Protein AF-A0A7C5FPQ2-F1 (afdb_monomer)

pLDDT: mean 88.29, std 7.13, range [54.44, 95.75]

Structure (mmCIF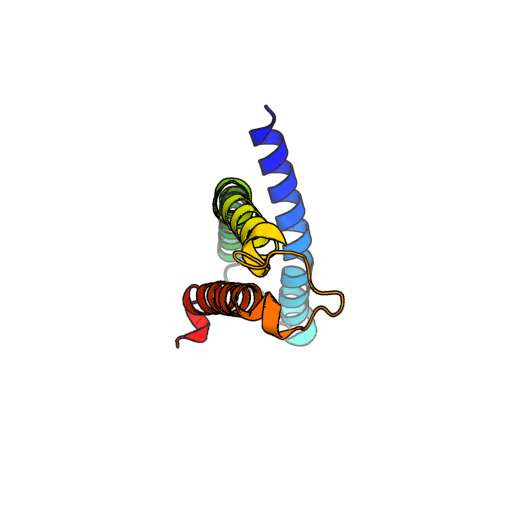, N/CA/C/O backbone):
data_AF-A0A7C5FPQ2-F1
#
_entry.id   AF-A0A7C5FPQ2-F1
#
loop_
_atom_site.group_PDB
_atom_site.id
_atom_site.type_symbol
_atom_site.label_atom_id
_atom_site.label_alt_id
_atom_site.label_comp_id
_atom_site.label_asym_id
_atom_site.label_entity_id
_atom_site.label_seq_id
_atom_site.pdbx_PDB_ins_code
_atom_site.Cartn_x
_atom_site.Cartn_y
_atom_site.Cartn_z
_atom_site.occupancy
_atom_site.B_iso_or_equiv
_atom_site.auth_seq_id
_atom_site.auth_comp_id
_atom_site.auth_asym_id
_atom_site.auth_atom_id
_atom_site.pdbx_PDB_model_num
ATOM 1 N N . MET A 1 1 ? -13.139 17.917 -10.437 1.00 68.12 1 MET A N 1
ATOM 2 C CA . MET A 1 1 ? -14.281 17.006 -10.197 1.00 68.12 1 MET A CA 1
ATOM 3 C C . MET A 1 1 ? -13.803 15.565 -10.079 1.00 68.12 1 MET A C 1
ATOM 5 O O . MET A 1 1 ? -14.155 14.935 -9.097 1.00 68.12 1 MET A O 1
ATOM 9 N N . GLU A 1 2 ? -12.939 15.070 -10.975 1.00 83.81 2 GLU A N 1
ATOM 10 C CA . GLU A 1 2 ? -12.444 13.678 -10.908 1.00 83.81 2 GLU A CA 1
ATOM 11 C C . GLU A 1 2 ? -11.669 13.328 -9.630 1.00 83.81 2 GLU A C 1
ATOM 13 O O . GLU A 1 2 ? -11.985 12.326 -9.003 1.00 83.81 2 GLU A O 1
ATOM 18 N N . LEU A 1 3 ? -10.756 14.191 -9.167 1.00 83.50 3 LEU A N 1
ATOM 19 C CA . LEU A 1 3 ? -10.036 13.976 -7.899 1.00 83.50 3 LEU A CA 1
ATOM 20 C C . LEU A 1 3 ? -10.976 13.822 -6.696 1.00 83.50 3 LEU A C 1
ATOM 22 O O . LEU A 1 3 ? -10.745 12.992 -5.830 1.00 83.50 3 LEU A O 1
ATOM 26 N N . LEU A 1 4 ? -12.064 14.597 -6.646 1.00 86.94 4 LEU A N 1
ATOM 27 C CA . LEU A 1 4 ? -13.024 14.516 -5.543 1.00 86.94 4 LEU A CA 1
ATOM 28 C C . LEU A 1 4 ? -13.806 13.195 -5.581 1.00 86.94 4 LEU A C 1
ATOM 30 O O . LEU A 1 4 ? -14.103 12.629 -4.534 1.00 86.94 4 LEU A O 1
ATOM 34 N N . HIS A 1 5 ? -14.111 12.695 -6.783 1.00 89.19 5 HIS A N 1
ATOM 35 C CA . HIS A 1 5 ? -14.731 11.383 -6.963 1.00 89.19 5 HIS A CA 1
ATOM 36 C C . HIS A 1 5 ? -13.772 10.239 -6.614 1.00 89.19 5 HIS A C 1
ATOM 38 O O . HIS A 1 5 ? -14.201 9.305 -5.941 1.00 89.19 5 HIS A O 1
ATOM 44 N N . SER A 1 6 ? -12.494 10.330 -7.004 1.00 88.69 6 SER A N 1
ATOM 45 C CA . SER A 1 6 ? -11.458 9.362 -6.608 1.00 88.69 6 SER A CA 1
ATOM 46 C C . SER A 1 6 ? -11.355 9.278 -5.092 1.00 88.69 6 SER A C 1
ATOM 48 O O . SER A 1 6 ? -11.578 8.226 -4.502 1.00 88.69 6 SER A O 1
ATOM 50 N N . LEU A 1 7 ? -11.179 10.428 -4.445 1.00 91.25 7 LEU A N 1
ATOM 51 C CA . LEU A 1 7 ? -10.990 10.512 -3.004 1.00 91.25 7 LEU A CA 1
ATOM 52 C C . LEU A 1 7 ? -12.218 10.008 -2.231 1.00 91.25 7 LEU A C 1
ATOM 54 O O . LEU A 1 7 ? -12.081 9.325 -1.219 1.00 91.25 7 LEU A O 1
ATOM 58 N N . ALA A 1 8 ? -13.428 10.284 -2.728 1.00 93.12 8 ALA A N 1
ATOM 59 C CA . ALA A 1 8 ? -14.657 9.730 -2.164 1.00 93.12 8 ALA A CA 1
ATOM 60 C C . ALA A 1 8 ? -14.737 8.201 -2.320 1.00 93.12 8 ALA A C 1
ATOM 62 O O . ALA A 1 8 ? -15.134 7.512 -1.380 1.00 93.12 8 ALA A O 1
ATOM 63 N N . ASN A 1 9 ? -14.336 7.662 -3.474 1.00 93.62 9 ASN A N 1
ATOM 64 C CA . ASN A 1 9 ? -14.292 6.219 -3.698 1.00 93.62 9 ASN A CA 1
ATOM 65 C C . ASN A 1 9 ? -13.259 5.550 -2.784 1.00 93.62 9 ASN A C 1
ATOM 67 O O . ASN A 1 9 ? -13.601 4.581 -2.107 1.00 93.62 9 ASN A O 1
ATOM 71 N N . VAL A 1 10 ? -12.038 6.090 -2.703 1.00 92.75 10 VAL A N 1
ATOM 72 C CA . VAL A 1 10 ? -10.977 5.589 -1.814 1.00 92.75 10 VAL A CA 1
ATOM 73 C C . VAL A 1 10 ? -11.428 5.642 -0.356 1.00 92.75 10 VAL A C 1
ATOM 75 O O . VAL A 1 10 ? -11.220 4.678 0.376 1.00 92.75 10 VAL A O 1
ATOM 78 N N . PHE A 1 11 ? -12.117 6.706 0.067 1.00 94.44 11 PHE A N 1
ATOM 79 C CA . PHE A 1 11 ? -12.677 6.789 1.416 1.00 94.44 11 PHE A CA 1
ATOM 80 C C . PHE A 1 11 ? -13.682 5.665 1.691 1.00 94.44 11 PHE A C 1
ATOM 82 O O . PHE A 1 11 ? -13.587 4.991 2.715 1.00 94.44 11 PHE A O 1
ATOM 89 N N . ILE A 1 12 ? -14.626 5.429 0.773 1.00 95.69 12 ILE A N 1
ATOM 90 C CA . ILE A 1 12 ? -15.630 4.364 0.920 1.00 95.69 12 ILE A CA 1
ATOM 91 C C . ILE A 1 12 ? -14.955 2.991 0.984 1.00 95.69 12 ILE A C 1
ATOM 93 O O . ILE A 1 12 ? -15.303 2.195 1.854 1.00 95.69 12 ILE A O 1
ATOM 97 N N . GLN A 1 13 ? -13.975 2.728 0.115 1.00 94.88 13 GLN A N 1
ATOM 98 C CA . GLN A 1 13 ? -13.222 1.472 0.139 1.00 94.88 13 GLN A CA 1
ATOM 99 C C . GLN A 1 13 ? -12.456 1.308 1.452 1.00 94.88 13 GLN A C 1
ATOM 101 O O . GLN A 1 13 ? -12.594 0.289 2.114 1.00 94.88 13 GLN A O 1
ATOM 106 N N . THR A 1 14 ? -11.771 2.358 1.909 1.00 93.62 14 THR A N 1
ATOM 107 C CA . THR A 1 14 ? -11.051 2.350 3.190 1.00 93.62 14 THR A CA 1
ATOM 108 C C . THR A 1 14 ? -11.998 2.053 4.357 1.00 93.62 14 THR A C 1
ATOM 110 O O . THR A 1 14 ? -11.662 1.282 5.251 1.00 93.62 14 THR A O 1
ATOM 113 N N . VAL A 1 15 ? -13.209 2.621 4.359 1.00 95.00 15 VAL A N 1
ATOM 114 C CA . VAL A 1 15 ? -14.230 2.291 5.366 1.00 95.00 15 VAL A CA 1
ATOM 115 C C . VAL A 1 15 ? -14.609 0.811 5.289 1.00 95.00 15 VAL A C 1
ATOM 117 O O . VAL A 1 15 ? -14.640 0.151 6.327 1.00 95.00 15 VAL A O 1
ATOM 120 N N . ILE A 1 16 ? -14.876 0.283 4.092 1.00 95.75 16 ILE A N 1
ATOM 121 C CA . ILE A 1 16 ? -15.231 -1.129 3.888 1.00 95.75 16 ILE A CA 1
ATOM 122 C C . ILE A 1 16 ? -14.107 -2.054 4.367 1.00 95.75 16 ILE A C 1
ATOM 124 O O . ILE A 1 16 ? -14.399 -3.021 5.064 1.00 95.75 16 ILE A O 1
ATOM 128 N N . ASP A 1 17 ? -12.848 -1.735 4.073 1.00 92.56 17 ASP A N 1
ATOM 129 C CA . ASP A 1 17 ? -11.679 -2.532 4.468 1.00 92.56 17 ASP A CA 1
ATOM 130 C C . ASP A 1 17 ? -11.459 -2.530 5.987 1.00 92.56 17 ASP A C 1
ATOM 132 O O . ASP A 1 17 ? -11.053 -3.528 6.589 1.00 92.56 17 ASP A O 1
ATOM 136 N N . VAL A 1 18 ? -11.770 -1.410 6.638 1.00 92.12 18 VAL A N 1
ATOM 137 C CA . VAL A 1 18 ? -11.564 -1.227 8.076 1.00 92.12 18 VAL A CA 1
ATOM 138 C C . VAL A 1 18 ? -12.734 -1.783 8.9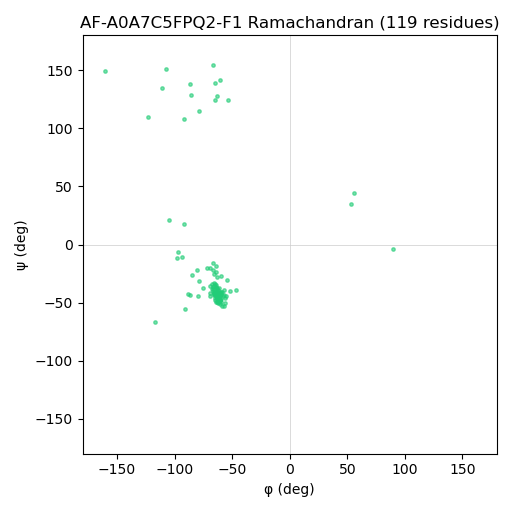09 1.00 92.12 18 VAL A C 1
ATOM 140 O O . VAL A 1 18 ? -12.538 -2.189 10.061 1.00 92.12 18 VAL A O 1
ATOM 143 N N . VAL A 1 19 ? -13.949 -1.861 8.355 1.00 93.56 19 VAL A N 1
ATOM 144 C CA . VAL A 1 19 ? -15.143 -2.389 9.048 1.00 93.56 19 VAL A CA 1
ATOM 145 C C . VAL A 1 19 ? -14.954 -3.816 9.588 1.00 93.56 19 VAL A C 1
ATOM 147 O O . VAL A 1 19 ? -15.311 -4.034 10.748 1.00 93.56 19 VAL A O 1
ATOM 150 N N . PRO A 1 20 ? -14.397 -4.796 8.849 1.00 94.25 20 PRO A N 1
ATOM 151 C CA . PRO A 1 20 ? -14.115 -6.132 9.373 1.00 94.25 20 PRO A CA 1
ATOM 152 C C . PRO A 1 20 ? -13.199 -6.105 10.598 1.00 94.25 20 PRO A C 1
ATOM 154 O O . PRO A 1 20 ? -13.485 -6.764 11.600 1.00 94.25 20 PRO A O 1
ATOM 157 N N . ILE A 1 21 ? -12.141 -5.292 10.553 1.00 91.31 21 ILE A N 1
ATOM 158 C CA . ILE A 1 21 ? -11.175 -5.146 11.648 1.00 91.31 21 ILE A CA 1
ATOM 159 C C . ILE A 1 21 ? -11.875 -4.563 12.877 1.00 91.31 21 ILE A C 1
ATOM 161 O O . ILE A 1 21 ? -11.792 -5.129 13.970 1.00 91.31 21 ILE A O 1
ATOM 165 N N . ALA A 1 22 ? -12.630 -3.476 12.691 1.00 90.19 22 ALA A N 1
ATOM 166 C CA . ALA A 1 22 ? -13.443 -2.888 13.747 1.00 90.19 22 ALA A CA 1
ATOM 167 C C . ALA A 1 22 ? -14.409 -3.929 14.328 1.00 90.19 22 ALA A C 1
ATOM 169 O O . ALA A 1 22 ? -14.436 -4.142 15.537 1.00 90.19 22 ALA A O 1
ATOM 170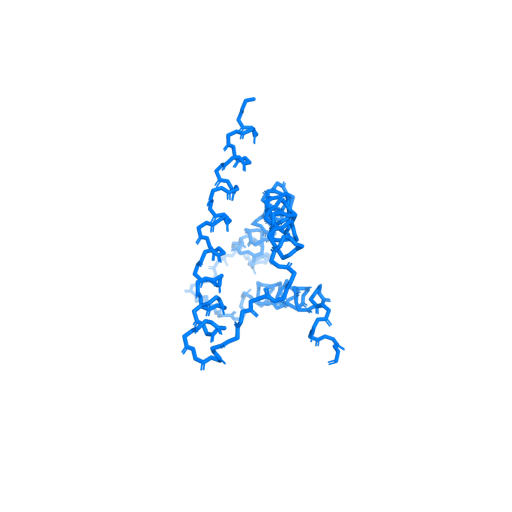 N N . THR A 1 23 ? -15.155 -4.627 13.475 1.00 92.69 23 THR A N 1
ATOM 171 C CA . THR A 1 23 ? -16.149 -5.631 13.876 1.00 92.69 23 THR A CA 1
ATOM 172 C C . THR A 1 23 ? -15.534 -6.708 14.760 1.00 92.69 23 THR A C 1
ATOM 174 O O . THR A 1 23 ? -16.109 -7.044 15.795 1.00 92.69 23 THR A O 1
ATOM 177 N N . ILE A 1 24 ? -14.347 -7.207 14.407 1.00 93.38 24 ILE A N 1
ATOM 178 C CA . ILE A 1 24 ? -13.617 -8.173 15.234 1.00 93.38 24 ILE A CA 1
ATOM 179 C C . ILE A 1 24 ? -13.249 -7.546 16.584 1.00 93.38 24 ILE A C 1
ATOM 181 O O . ILE A 1 24 ? -13.549 -8.133 17.623 1.00 93.38 24 ILE A O 1
ATOM 185 N N . ILE A 1 25 ? -12.664 -6.346 16.602 1.00 89.06 25 ILE A N 1
ATOM 186 C CA . ILE A 1 25 ? -12.253 -5.669 17.844 1.00 89.06 25 ILE A CA 1
ATOM 187 C C . ILE A 1 25 ? -13.450 -5.442 18.782 1.00 89.06 25 ILE A C 1
ATOM 189 O O . ILE A 1 25 ? -13.413 -5.852 19.947 1.00 89.06 25 ILE A O 1
ATOM 193 N N . PHE A 1 26 ? -14.525 -4.827 18.281 1.00 90.06 26 PHE A N 1
ATOM 194 C CA . PHE A 1 26 ? -15.745 -4.565 19.048 1.00 90.06 26 PHE A CA 1
ATOM 195 C C . PHE A 1 26 ? -16.422 -5.877 19.476 1.00 90.06 26 PHE A C 1
ATOM 197 O O . PHE A 1 26 ? -16.861 -6.000 20.621 1.00 90.06 26 PHE A O 1
ATOM 204 N N . GLY A 1 27 ? -16.453 -6.883 18.595 1.00 92.25 27 GLY A N 1
ATOM 205 C CA . GLY A 1 27 ? -16.998 -8.209 18.879 1.00 92.25 27 GLY A CA 1
ATOM 206 C C . GLY A 1 27 ? -16.266 -8.904 20.026 1.00 92.25 27 GLY A C 1
ATOM 207 O O . GLY A 1 27 ? -16.903 -9.360 20.975 1.00 92.25 27 GLY A O 1
ATOM 208 N N . PHE A 1 28 ? -14.932 -8.918 20.008 1.00 91.94 28 PHE A N 1
ATOM 209 C CA . PHE A 1 28 ? -14.140 -9.482 21.102 1.00 91.94 28 PHE A CA 1
ATOM 210 C C . PHE A 1 28 ? -14.301 -8.691 22.404 1.00 91.94 28 PHE A C 1
ATOM 212 O O . PHE A 1 28 ? -14.461 -9.302 23.463 1.00 91.94 28 PHE A O 1
ATOM 219 N N . GLN A 1 29 ? -14.313 -7.355 22.358 1.00 88.12 29 GLN A N 1
ATOM 220 C CA . GLN A 1 29 ? -14.485 -6.549 23.571 1.00 88.12 29 GLN A CA 1
ATOM 221 C C . GLN A 1 29 ? -15.846 -6.773 24.244 1.00 88.12 29 GLN A C 1
ATOM 223 O O . GLN A 1 29 ? -15.904 -6.942 25.466 1.00 88.12 29 GLN A O 1
ATOM 228 N N . LEU A 1 30 ? -16.926 -6.830 23.462 1.00 90.12 30 LEU A N 1
ATOM 229 C CA . LEU A 1 30 ? -18.287 -6.922 23.989 1.00 90.12 30 LEU A CA 1
ATOM 230 C C . LEU A 1 30 ? -18.729 -8.363 24.273 1.00 90.12 30 LEU A C 1
ATOM 232 O O . LEU A 1 30 ? -19.322 -8.616 25.321 1.00 90.12 30 LEU A O 1
ATOM 236 N N . LEU A 1 31 ? -18.443 -9.311 23.375 1.00 92.94 31 LEU A N 1
ATOM 237 C CA . LEU A 1 31 ? -18.943 -10.688 23.485 1.00 92.94 31 LEU A CA 1
ATOM 238 C C . LEU A 1 31 ? -18.012 -11.591 24.301 1.00 92.94 31 LEU A C 1
ATOM 240 O O . LEU A 1 31 ? -18.490 -12.373 25.126 1.00 92.94 31 LEU A O 1
ATOM 244 N N . VAL A 1 32 ? -16.695 -11.479 24.091 1.00 93.88 32 VAL A N 1
ATOM 245 C CA . VAL A 1 32 ? -15.703 -12.372 24.718 1.00 93.88 32 VAL A CA 1
ATOM 246 C C . VAL A 1 32 ? -15.213 -11.799 26.046 1.00 93.88 32 VAL A C 1
ATOM 248 O O . VAL A 1 32 ? -15.326 -12.449 27.082 1.00 93.88 32 VAL A O 1
ATOM 251 N N . ILE A 1 33 ? -14.706 -10.564 26.034 1.00 90.81 33 ILE A N 1
ATOM 252 C CA . ILE A 1 33 ? -14.118 -9.906 27.213 1.00 90.81 33 ILE A CA 1
ATOM 253 C C . ILE A 1 33 ? -15.210 -9.317 28.123 1.00 90.81 33 ILE A C 1
ATOM 255 O O . ILE A 1 33 ? -14.981 -9.131 29.320 1.00 90.81 33 ILE A O 1
ATOM 259 N N . ARG A 1 34 ? -16.409 -9.059 27.575 1.00 89.94 34 ARG A N 1
ATOM 260 C CA . ARG A 1 34 ? -17.579 -8.493 28.275 1.00 89.94 34 ARG A CA 1
ATOM 261 C C . ARG A 1 34 ? -17.264 -7.190 29.014 1.00 89.94 34 ARG A C 1
ATOM 263 O O . ARG A 1 34 ? -17.812 -6.926 30.085 1.00 89.94 34 ARG A O 1
ATOM 270 N N . LYS A 1 35 ? -16.373 -6.371 28.450 1.00 83.50 35 LYS A N 1
ATOM 271 C CA . LYS A 1 35 ? -16.032 -5.050 28.988 1.00 83.50 35 LYS A CA 1
ATOM 272 C C . LYS A 1 35 ? -16.552 -3.959 28.054 1.00 83.50 35 LYS A C 1
ATOM 274 O O . LYS A 1 35 ? -16.354 -4.060 26.844 1.00 83.50 35 LYS A O 1
ATOM 279 N N . PRO A 1 36 ? -17.195 -2.905 28.589 1.00 80.12 36 PRO A N 1
ATOM 280 C CA . PRO A 1 36 ? -17.534 -1.741 27.790 1.00 80.12 36 PRO A CA 1
ATOM 281 C C . PRO A 1 36 ? -16.259 -1.017 27.362 1.00 80.12 36 PRO A C 1
ATOM 283 O O . PRO A 1 36 ? -15.230 -1.075 28.037 1.00 80.12 36 PRO A O 1
ATOM 286 N N . ILE A 1 37 ? -16.350 -0.301 26.249 1.00 80.19 37 ILE A N 1
ATOM 287 C CA . ILE A 1 37 ? -15.213 0.412 25.672 1.00 80.19 37 ILE A CA 1
ATOM 288 C C . ILE A 1 37 ? -15.003 1.711 26.446 1.00 80.19 37 ILE A C 1
ATOM 290 O O . ILE A 1 37 ? -15.876 2.588 26.406 1.00 80.19 37 ILE A O 1
ATOM 294 N N . PRO A 1 38 ? -13.872 1.870 27.154 1.00 81.88 38 PRO A N 1
ATOM 295 C CA . PRO A 1 38 ? -13.579 3.118 27.834 1.00 81.88 38 PRO A CA 1
ATOM 296 C C . PRO A 1 38 ? -13.398 4.235 26.798 1.00 81.88 38 PRO A C 1
ATOM 298 O O . PRO A 1 38 ? -12.782 4.039 25.755 1.00 81.88 38 PRO A O 1
ATOM 301 N N . HIS A 1 39 ? -13.942 5.419 27.083 1.00 87.38 39 HIS A N 1
ATOM 302 C CA . HIS A 1 39 ? -13.806 6.611 26.232 1.00 87.38 39 HIS A CA 1
ATOM 303 C C . HIS A 1 39 ? -14.261 6.430 24.770 1.00 87.38 39 HIS A C 1
ATOM 305 O O . HIS A 1 39 ? -13.618 6.934 23.851 1.00 87.38 39 HIS A O 1
ATOM 311 N N . LEU A 1 40 ? -15.412 5.781 24.545 1.00 88.25 40 LEU A N 1
ATOM 312 C CA . LEU A 1 40 ? -15.962 5.513 23.206 1.00 88.25 40 LEU A CA 1
ATOM 313 C C . LEU A 1 40 ? -15.960 6.730 22.261 1.00 88.25 40 LEU A C 1
ATOM 315 O O . LEU A 1 40 ? -15.654 6.589 21.083 1.00 88.25 40 LEU A O 1
ATOM 319 N N . LYS A 1 41 ? -16.255 7.935 22.771 1.00 91.56 41 LYS A N 1
ATOM 320 C CA . LYS A 1 41 ? -16.200 9.172 21.971 1.00 91.56 41 LYS A CA 1
ATOM 321 C C . LYS A 1 41 ? -14.800 9.414 21.401 1.00 91.56 41 LYS A C 1
ATOM 323 O O . LYS A 1 41 ? -14.663 9.641 20.206 1.00 91.56 41 LYS A O 1
ATOM 328 N N . THR A 1 42 ? -13.771 9.330 22.241 1.00 92.19 42 THR A N 1
ATOM 329 C CA . THR A 1 42 ? -12.370 9.500 21.837 1.00 92.19 42 THR A CA 1
ATOM 330 C C . THR A 1 42 ? -11.959 8.438 20.823 1.00 92.19 42 THR A C 1
ATOM 332 O O . THR A 1 42 ? -11.319 8.771 19.832 1.00 92.19 42 THR A O 1
ATOM 335 N N . VAL A 1 43 ? -12.379 7.185 21.030 1.00 89.25 43 VAL A N 1
ATOM 336 C CA . VAL A 1 43 ? -12.119 6.084 20.089 1.00 89.25 43 VAL A CA 1
ATOM 337 C C . VAL A 1 43 ? -12.749 6.368 18.727 1.00 89.25 43 VAL A C 1
ATOM 339 O O . VAL A 1 43 ? -12.053 6.288 17.723 1.00 89.25 43 VAL A O 1
ATOM 342 N N . LEU A 1 44 ? -14.027 6.759 18.680 1.00 90.06 44 LEU A N 1
ATOM 343 C CA . LEU A 1 44 ? -14.726 7.065 17.427 1.00 90.06 44 LEU A CA 1
ATOM 344 C C . LEU A 1 44 ? -14.079 8.229 16.668 1.00 90.06 44 LEU A C 1
ATOM 346 O O . LEU A 1 44 ? -13.885 8.133 15.458 1.00 90.06 44 LEU A O 1
ATOM 350 N N . PHE A 1 45 ? -13.700 9.304 17.366 1.00 94.44 45 PHE A N 1
ATOM 351 C CA . PHE A 1 45 ? -12.991 10.419 16.735 1.00 94.44 45 PHE A CA 1
ATOM 352 C C . PHE A 1 45 ? -11.606 10.009 16.234 1.00 94.44 45 PHE A C 1
ATOM 354 O O . PHE A 1 45 ? -11.246 10.356 15.113 1.00 94.44 45 PHE A O 1
ATOM 361 N N . GLY A 1 46 ? -10.847 9.241 17.020 1.00 92.31 46 GLY A N 1
ATOM 362 C CA . GLY A 1 46 ? -9.559 8.701 16.585 1.00 92.31 46 GLY A CA 1
ATOM 363 C C . GLY A 1 46 ? -9.703 7.842 15.330 1.00 92.31 46 GLY A C 1
ATOM 364 O O . GLY A 1 46 ? -8.965 8.027 14.368 1.00 92.31 46 GLY A O 1
ATOM 365 N N . PHE A 1 47 ? -10.715 6.977 15.297 1.00 90.38 47 PHE A N 1
ATOM 366 C CA . PHE A 1 47 ? -11.015 6.131 14.146 1.00 90.38 47 PHE A CA 1
ATOM 367 C C . PHE A 1 47 ? -11.352 6.947 12.896 1.00 90.38 47 PHE A C 1
ATOM 369 O O . PHE A 1 47 ? -10.861 6.660 11.809 1.00 90.38 47 PHE A O 1
ATOM 376 N N . PHE A 1 48 ? -12.140 8.011 13.054 1.00 93.38 48 PHE A N 1
ATOM 377 C CA . PHE A 1 48 ? -12.455 8.932 11.967 1.00 93.38 48 PHE A CA 1
ATOM 378 C C . PHE A 1 48 ? -11.203 9.627 11.409 1.00 93.38 48 PHE A C 1
ATOM 380 O O . PHE A 1 48 ? -11.019 9.671 10.193 1.00 93.38 48 PHE A O 1
ATOM 387 N N . TYR A 1 49 ? -10.303 10.107 12.275 1.00 94.88 49 TYR A N 1
ATOM 388 C CA . TYR A 1 49 ? -9.027 10.683 11.835 1.00 94.88 49 TYR A CA 1
ATOM 389 C C . TYR A 1 49 ? -8.133 9.660 11.127 1.00 94.88 49 TYR A C 1
ATOM 391 O O . TYR A 1 49 ? -7.501 10.006 10.130 1.00 94.88 49 TYR A O 1
ATOM 399 N N . VAL A 1 50 ? -8.109 8.408 11.593 1.00 92.94 50 VAL A N 1
ATOM 400 C CA . VAL A 1 50 ? -7.389 7.315 10.921 1.00 92.94 50 VAL A CA 1
ATOM 401 C C . VAL A 1 50 ? -7.954 7.069 9.523 1.00 92.94 50 VAL A C 1
ATOM 403 O O . VAL A 1 50 ? -7.177 6.985 8.581 1.00 92.94 50 VAL A O 1
ATOM 406 N N . LEU A 1 51 ? -9.279 7.024 9.354 1.00 94.50 51 LEU A N 1
ATOM 407 C CA . LEU A 1 51 ? -9.906 6.844 8.037 1.00 94.50 51 LEU A CA 1
ATOM 408 C C . LEU A 1 51 ? -9.539 7.971 7.064 1.00 94.50 51 LEU A C 1
ATOM 410 O O . LEU A 1 51 ? -9.196 7.699 5.914 1.00 94.50 51 LEU A O 1
ATOM 414 N N . ILE A 1 52 ? -9.559 9.225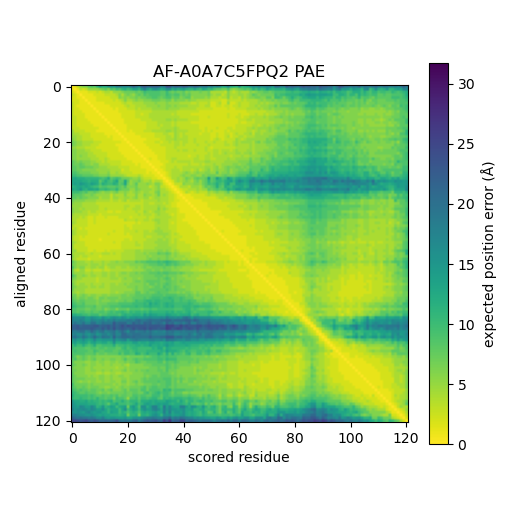 7.524 1.00 95.12 52 ILE A N 1
ATOM 415 C CA . ILE A 1 52 ? -9.126 10.373 6.712 1.00 95.12 52 ILE A CA 1
ATOM 416 C C . ILE A 1 52 ? -7.646 10.240 6.342 1.00 95.12 52 ILE A C 1
ATOM 418 O O . ILE A 1 52 ? -7.289 10.389 5.173 1.00 95.12 52 ILE A O 1
ATOM 422 N N . GLY A 1 53 ? -6.791 9.945 7.324 1.00 94.62 53 GLY A N 1
ATOM 423 C CA . GLY A 1 53 ? -5.353 9.792 7.118 1.00 94.62 53 GLY A CA 1
ATOM 424 C C . GLY A 1 53 ? -5.024 8.680 6.125 1.00 94.62 53 GLY A C 1
ATOM 425 O O . GLY A 1 53 ? -4.261 8.912 5.192 1.00 94.62 53 GLY A O 1
ATOM 426 N N . LEU A 1 54 ? -5.647 7.509 6.275 1.00 94.19 54 LEU A N 1
ATOM 427 C CA . LEU A 1 54 ? -5.495 6.379 5.357 1.00 94.19 54 LEU A CA 1
ATOM 428 C C . LEU A 1 54 ? -5.994 6.717 3.953 1.00 94.19 54 LEU A C 1
ATOM 430 O O . LEU A 1 54 ? -5.310 6.402 2.988 1.00 94.19 54 LEU A O 1
ATOM 434 N N . THR A 1 55 ? -7.126 7.411 3.830 1.00 94.06 55 THR A N 1
ATOM 435 C CA . THR A 1 55 ? -7.656 7.825 2.522 1.00 94.06 55 THR A CA 1
ATOM 436 C C . THR A 1 55 ? -6.667 8.725 1.785 1.00 94.06 55 THR A C 1
ATOM 438 O O . THR A 1 55 ? -6.327 8.459 0.635 1.00 94.06 55 THR A O 1
ATOM 441 N N . PHE A 1 56 ? -6.168 9.777 2.445 1.00 94.19 56 PHE A N 1
ATOM 442 C CA . PHE A 1 56 ? -5.187 10.677 1.832 1.00 94.19 56 PHE A CA 1
ATOM 443 C C . PHE A 1 56 ? -3.849 9.993 1.565 1.00 94.19 56 PHE A C 1
ATOM 445 O O . PHE A 1 56 ? -3.212 10.277 0.553 1.00 94.19 56 PHE A O 1
ATOM 452 N N . PHE A 1 57 ? -3.428 9.093 2.451 1.00 92.31 57 PHE A N 1
ATOM 453 C CA . PHE A 1 57 ? -2.223 8.302 2.255 1.00 92.31 57 PHE A CA 1
ATOM 454 C C 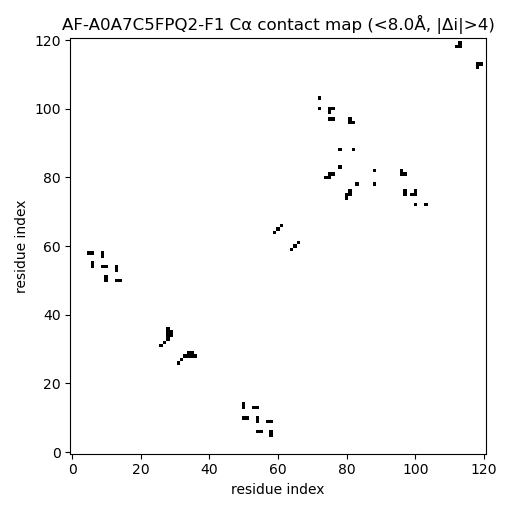. PHE A 1 57 ? -2.341 7.405 1.018 1.00 92.31 57 PHE A C 1
ATOM 456 O O . PHE A 1 57 ? -1.469 7.463 0.158 1.00 92.31 57 PHE A O 1
ATOM 463 N N . LEU A 1 58 ? -3.428 6.637 0.887 1.00 92.38 58 LEU A N 1
ATO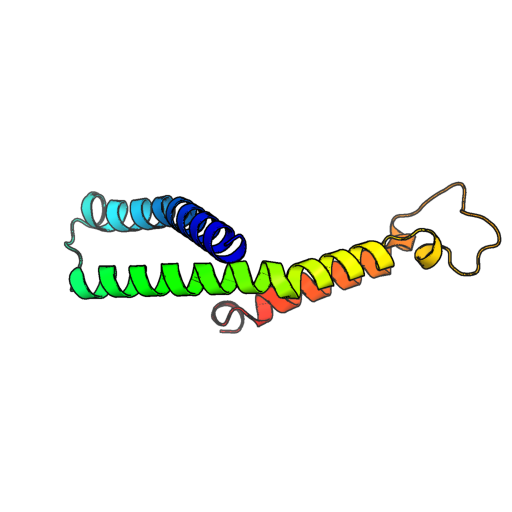M 464 C CA . LEU A 1 58 ? -3.660 5.732 -0.243 1.00 92.38 58 LEU A CA 1
ATOM 465 C C . LEU A 1 58 ? -3.777 6.484 -1.573 1.00 92.38 58 LEU A C 1
ATOM 467 O O . LEU A 1 58 ? -3.103 6.116 -2.532 1.00 92.38 58 LEU A O 1
ATOM 471 N N . GLU A 1 59 ? -4.547 7.572 -1.617 1.00 93.06 59 GLU A N 1
ATOM 472 C CA . GLU A 1 59 ? -4.631 8.427 -2.809 1.00 93.06 59 GLU A CA 1
ATOM 473 C C . GLU A 1 59 ? -3.246 9.011 -3.161 1.00 93.06 59 GLU A C 1
ATOM 475 O O . GLU A 1 59 ? -2.827 9.004 -4.317 1.00 93.06 59 GLU A O 1
ATOM 480 N N . GLY A 1 60 ? -2.476 9.457 -2.161 1.00 91.50 60 GLY A N 1
ATOM 481 C CA . GLY A 1 60 ? -1.109 9.943 -2.359 1.00 91.50 60 GLY A CA 1
ATOM 482 C C . GLY A 1 60 ? -0.156 8.876 -2.911 1.00 91.50 60 GLY A C 1
ATOM 483 O O . GLY A 1 60 ? 0.668 9.176 -3.780 1.00 91.50 60 GLY A O 1
ATOM 484 N N . LEU A 1 61 ? -0.278 7.623 -2.458 1.00 91.38 61 LEU A N 1
ATOM 485 C CA . LEU A 1 61 ? 0.473 6.493 -3.013 1.00 91.38 61 LEU A CA 1
ATOM 486 C C . LEU A 1 61 ? 0.116 6.251 -4.480 1.00 91.38 61 LEU A C 1
ATOM 488 O O . LEU A 1 61 ? 1.019 6.067 -5.301 1.00 91.38 61 LEU A O 1
ATOM 492 N N . GLU A 1 62 ? -1.174 6.270 -4.807 1.00 91.00 62 GLU A N 1
ATOM 493 C CA . GLU A 1 62 ? -1.664 6.035 -6.164 1.00 91.00 62 GLU A CA 1
ATOM 494 C C . GLU A 1 62 ? -1.224 7.126 -7.145 1.00 91.00 62 GLU A C 1
ATOM 496 O O . GLU A 1 62 ? -0.912 6.823 -8.297 1.0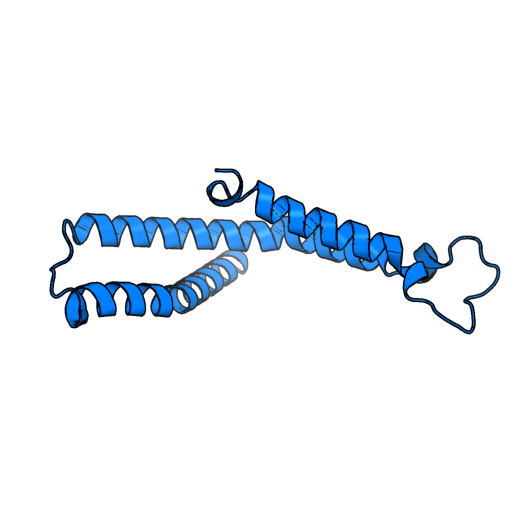0 91.00 62 GLU A O 1
ATOM 501 N N . LEU A 1 63 ? -1.115 8.372 -6.683 1.00 91.25 63 LEU A N 1
ATOM 502 C CA . LEU A 1 63 ? -0.644 9.488 -7.503 1.00 91.25 63 LEU A CA 1
ATOM 503 C C . LEU A 1 63 ? 0.882 9.523 -7.671 1.00 91.25 63 LEU A C 1
ATOM 505 O O . LEU A 1 63 ? 1.362 9.991 -8.703 1.00 91.25 63 LEU A O 1
ATOM 509 N N . ALA A 1 64 ? 1.652 9.055 -6.682 1.00 90.88 64 ALA A N 1
ATOM 510 C CA . ALA A 1 64 ? 3.107 9.229 -6.663 1.00 90.88 64 ALA A CA 1
ATOM 511 C C . ALA A 1 64 ? 3.893 7.911 -6.722 1.00 90.88 64 ALA A C 1
ATOM 513 O O . ALA A 1 64 ? 4.600 7.645 -7.697 1.00 90.88 64 ALA A O 1
ATOM 514 N N . LEU A 1 65 ? 3.799 7.081 -5.679 1.00 88.62 65 LEU A N 1
ATOM 515 C CA . LEU A 1 65 ? 4.673 5.914 -5.525 1.00 88.62 65 LEU A CA 1
ATOM 516 C C . LEU A 1 65 ? 4.294 4.762 -6.462 1.00 88.62 65 LEU A C 1
ATOM 518 O O . LEU A 1 65 ? 5.184 4.114 -7.013 1.00 88.62 65 LEU A O 1
ATOM 522 N N . PHE A 1 66 ? 3.005 4.516 -6.700 1.00 90.12 66 PHE A N 1
ATOM 523 C CA . PHE A 1 66 ? 2.574 3.419 -7.571 1.00 90.12 66 PHE A CA 1
ATOM 524 C C . PHE A 1 66 ? 2.899 3.646 -9.053 1.00 90.12 66 PHE A C 1
ATOM 526 O O . PHE A 1 66 ? 3.398 2.706 -9.672 1.00 90.12 66 PHE A O 1
ATOM 533 N N . PRO A 1 67 ? 2.686 4.834 -9.653 1.00 92.88 67 PRO A N 1
ATOM 534 C CA . PRO A 1 67 ? 3.084 5.090 -11.035 1.00 92.88 67 PRO A CA 1
ATOM 535 C C . PRO A 1 67 ? 4.592 4.938 -11.222 1.00 92.88 67 PRO A C 1
ATOM 537 O O . PRO A 1 67 ? 5.026 4.269 -12.157 1.00 92.88 67 PRO A O 1
ATOM 540 N N . MET A 1 68 ? 5.385 5.467 -10.285 1.00 91.88 68 MET A N 1
ATOM 541 C CA . MET A 1 68 ? 6.841 5.308 -10.290 1.00 91.88 68 MET A CA 1
ATOM 542 C C . MET A 1 68 ? 7.248 3.833 -10.206 1.00 91.88 68 MET A C 1
ATOM 544 O O . MET A 1 68 ? 8.032 3.363 -11.028 1.00 91.88 68 MET A O 1
ATOM 548 N N . GLY A 1 69 ? 6.662 3.074 -9.277 1.00 90.75 69 GLY A N 1
ATOM 549 C CA . GLY A 1 69 ? 6.930 1.643 -9.137 1.00 90.75 69 GLY A CA 1
ATOM 550 C C . GLY A 1 69 ? 6.546 0.834 -10.380 1.00 90.75 69 GLY A C 1
ATOM 551 O O . GLY A 1 69 ? 7.322 -0.014 -10.816 1.00 90.75 69 GLY A O 1
ATOM 552 N N . LYS A 1 70 ? 5.391 1.123 -10.996 1.00 92.50 70 LYS A N 1
ATOM 553 C CA . LYS A 1 70 ? 4.936 0.467 -12.236 1.00 92.50 70 LYS A CA 1
ATOM 554 C C . LYS A 1 70 ? 5.869 0.761 -13.410 1.00 92.50 70 LYS A C 1
ATOM 556 O O . LYS A 1 70 ? 6.191 -0.156 -14.160 1.00 92.50 70 LYS A O 1
ATOM 561 N N . LEU A 1 71 ? 6.319 2.009 -13.556 1.00 94.25 71 LEU A N 1
ATOM 562 C CA . LEU A 1 71 ? 7.273 2.396 -14.599 1.00 94.25 71 LEU A CA 1
ATOM 563 C C . LEU A 1 71 ? 8.614 1.680 -14.423 1.00 94.25 71 LEU A C 1
ATOM 565 O O . LEU A 1 71 ? 9.126 1.114 -15.385 1.00 94.25 71 LEU A O 1
ATOM 569 N N . MET A 1 72 ? 9.148 1.642 -13.201 1.00 92.06 72 MET A N 1
ATOM 570 C CA . MET A 1 72 ? 10.388 0.918 -12.910 1.00 92.06 72 MET A CA 1
ATOM 571 C C . MET A 1 72 ? 10.240 -0.585 -13.159 1.00 92.06 72 MET A C 1
ATOM 573 O O . MET A 1 72 ? 11.094 -1.184 -13.804 1.00 92.06 72 MET A O 1
ATOM 577 N N . ALA A 1 73 ? 9.141 -1.197 -12.709 1.00 91.81 73 ALA A N 1
ATOM 578 C CA . ALA A 1 73 ? 8.874 -2.612 -12.952 1.00 91.81 73 ALA A CA 1
ATOM 579 C C . ALA A 1 73 ? 8.770 -2.929 -14.454 1.00 91.81 73 ALA A C 1
ATOM 581 O O . ALA A 1 73 ? 9.320 -3.934 -14.902 1.00 91.81 73 ALA A O 1
ATOM 582 N N . ALA A 1 74 ? 8.113 -2.063 -15.233 1.00 92.81 74 ALA A N 1
ATOM 583 C CA . ALA A 1 74 ? 8.021 -2.208 -16.682 1.00 92.81 74 ALA A CA 1
ATOM 584 C C . ALA A 1 74 ? 9.403 -2.129 -17.346 1.00 92.81 74 ALA A C 1
ATOM 586 O O . ALA A 1 74 ? 9.729 -2.995 -18.150 1.00 92.81 74 ALA A O 1
ATOM 587 N N . GLN A 1 75 ? 10.233 -1.156 -16.957 1.00 92.44 75 GLN A N 1
ATOM 588 C CA . GLN A 1 75 ? 11.597 -1.007 -17.479 1.00 92.44 75 GLN A CA 1
ATOM 589 C C . GLN A 1 75 ? 12.486 -2.207 -17.134 1.00 92.44 75 GLN A C 1
ATOM 591 O O . GLN A 1 75 ? 13.193 -2.714 -17.996 1.00 92.44 75 GLN A O 1
ATOM 596 N N . LEU A 1 76 ? 12.420 -2.705 -15.896 1.00 91.38 76 LEU A N 1
ATOM 597 C CA . LEU A 1 76 ? 13.231 -3.844 -15.450 1.00 91.38 76 LEU A CA 1
ATOM 598 C C . LEU A 1 76 ? 12.786 -5.186 -16.049 1.00 91.38 76 LEU A C 1
ATOM 600 O O . LEU A 1 76 ? 13.563 -6.137 -16.046 1.00 91.38 76 LEU A O 1
ATOM 604 N N . THR A 1 77 ? 11.546 -5.270 -16.536 1.00 90.00 77 THR A N 1
ATOM 605 C CA . THR A 1 77 ? 10.992 -6.474 -17.180 1.00 90.00 77 THR A CA 1
ATOM 606 C C . THR A 1 77 ? 11.083 -6.400 -18.710 1.00 90.00 77 THR A C 1
ATOM 608 O O . THR A 1 77 ? 10.767 -7.377 -19.388 1.00 90.00 77 THR A O 1
ATOM 611 N N . ASP A 1 78 ? 11.504 -5.261 -19.270 1.00 90.31 78 ASP A N 1
ATOM 612 C CA . ASP A 1 78 ? 11.606 -5.071 -20.715 1.00 90.31 78 ASP A CA 1
ATOM 613 C C . ASP A 1 78 ? 12.673 -6.017 -21.299 1.00 90.31 78 ASP A C 1
ATOM 615 O O . ASP A 1 78 ? 13.832 -5.970 -20.873 1.00 90.31 78 ASP A O 1
ATOM 619 N N . PRO A 1 79 ? 12.335 -6.869 -22.287 1.00 84.94 79 PRO A N 1
ATOM 620 C CA . PRO A 1 79 ? 13.315 -7.710 -22.969 1.00 84.94 79 PRO A CA 1
ATOM 621 C C . PRO A 1 79 ? 14.495 -6.922 -23.552 1.00 84.94 79 PRO A C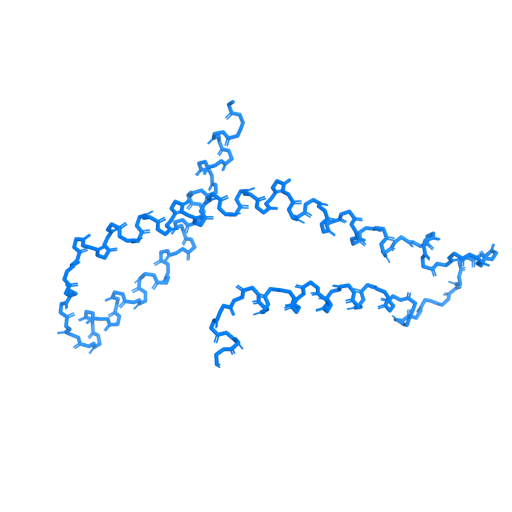 1
ATOM 623 O O . PRO A 1 79 ? 15.604 -7.451 -23.602 1.00 84.94 79 PRO A O 1
ATOM 626 N N . ALA A 1 80 ? 14.284 -5.668 -23.965 1.00 85.75 80 ALA A N 1
ATOM 627 C CA . ALA A 1 80 ? 15.352 -4.803 -24.458 1.00 85.75 80 ALA A CA 1
ATOM 628 C C . ALA A 1 80 ? 16.377 -4.454 -23.366 1.00 85.75 80 ALA A C 1
ATOM 630 O O . ALA A 1 80 ? 17.558 -4.328 -23.673 1.00 85.75 80 ALA A O 1
ATOM 631 N N . PHE A 1 81 ? 15.935 -4.335 -22.110 1.00 86.56 81 PHE A N 1
ATOM 632 C CA . PHE A 1 81 ? 16.800 -4.119 -20.949 1.00 86.56 81 PHE A CA 1
ATOM 633 C C . PHE A 1 81 ? 17.451 -5.428 -20.478 1.00 86.56 81 PHE A C 1
ATOM 635 O O . PHE A 1 81 ? 18.647 -5.475 -20.210 1.00 86.56 81 PHE A O 1
ATOM 642 N N . ILE A 1 82 ? 16.680 -6.519 -20.411 1.00 86.94 82 ILE A N 1
ATOM 643 C CA . ILE A 1 82 ? 17.161 -7.819 -19.911 1.00 86.94 82 ILE A CA 1
ATOM 644 C C . ILE A 1 82 ? 18.225 -8.429 -20.832 1.00 86.94 82 ILE A C 1
ATOM 646 O O . ILE A 1 82 ? 19.205 -9.000 -20.355 1.00 86.94 82 ILE A O 1
ATOM 650 N N . PHE A 1 83 ? 18.038 -8.312 -22.147 1.00 84.31 83 PHE A N 1
ATOM 651 C CA . PHE A 1 83 ? 18.945 -8.873 -23.152 1.00 84.31 83 PHE A CA 1
ATOM 652 C C . PHE A 1 83 ? 19.818 -7.803 -23.820 1.00 84.31 83 PHE A C 1
ATOM 654 O O . PHE A 1 83 ? 20.324 -8.021 -24.925 1.00 84.31 83 PHE A O 1
ATOM 661 N N . GLU A 1 84 ? 19.998 -6.649 -23.170 1.00 77.75 84 GLU A N 1
ATOM 662 C CA . GLU A 1 84 ? 20.828 -5.557 -23.677 1.00 77.75 84 GLU A CA 1
ATOM 663 C C . GLU A 1 84 ? 22.240 -6.072 -24.026 1.00 77.75 84 GLU A C 1
ATOM 665 O O . GLU A 1 84 ? 22.925 -6.693 -23.213 1.00 77.75 84 GLU A O 1
ATOM 670 N N . GLY A 1 85 ? 22.672 -5.855 -25.272 1.00 71.06 85 GLY A N 1
ATOM 671 C CA . GLY A 1 85 ? 23.977 -6.309 -25.768 1.00 71.06 85 GLY A CA 1
ATOM 672 C C . GLY A 1 85 ? 24.012 -7.712 -26.394 1.00 71.06 85 GLY A C 1
ATOM 673 O O . GLY A 1 85 ? 25.053 -8.085 -26.941 1.00 71.06 85 GLY A O 1
ATOM 674 N N . LEU A 1 86 ? 22.908 -8.472 -26.401 1.00 71.94 86 LEU A N 1
ATOM 675 C CA . LEU A 1 86 ? 22.789 -9.678 -27.230 1.00 71.94 86 LEU A CA 1
ATOM 676 C C . LEU A 1 86 ? 22.284 -9.338 -28.639 1.00 71.94 86 LEU A C 1
ATOM 678 O O . LEU A 1 86 ? 21.342 -8.573 -28.821 1.00 71.94 86 LEU A O 1
ATOM 682 N N . ALA A 1 87 ? 22.875 -9.969 -29.657 1.00 67.56 87 ALA A N 1
ATOM 683 C CA . ALA A 1 87 ? 22.474 -9.796 -31.058 1.00 67.56 87 ALA A CA 1
ATOM 684 C C . ALA A 1 87 ? 21.061 -10.344 -31.372 1.00 67.56 87 ALA A C 1
ATOM 686 O O . ALA A 1 87 ? 20.490 -10.021 -32.412 1.00 67.56 87 ALA A O 1
ATOM 687 N N . SER A 1 88 ? 20.505 -11.180 -30.488 1.00 73.00 88 SER A N 1
ATOM 688 C CA . SER A 1 88 ? 19.185 -11.806 -30.608 1.00 73.00 88 SER A CA 1
ATOM 689 C C . SER A 1 88 ? 18.688 -12.285 -29.244 1.00 73.00 88 SER A C 1
ATOM 691 O O . SER A 1 88 ? 19.494 -12.707 -28.413 1.00 73.00 88 SER A O 1
ATOM 693 N N . ILE A 1 89 ? 17.368 -12.284 -29.040 1.00 75.69 89 ILE A N 1
ATOM 694 C CA . ILE A 1 89 ? 16.733 -12.836 -27.835 1.00 75.69 89 ILE A CA 1
ATOM 695 C C . ILE A 1 89 ? 17.017 -14.352 -27.777 1.00 75.69 89 ILE A C 1
ATOM 697 O O . ILE A 1 89 ? 16.774 -15.033 -28.775 1.00 75.69 89 ILE A O 1
ATOM 701 N N . PRO A 1 90 ? 17.545 -14.892 -26.662 1.00 78.44 90 PRO A N 1
ATOM 702 C CA . PRO A 1 90 ? 17.801 -16.325 -26.520 1.00 78.44 90 PRO A CA 1
ATOM 703 C C . PRO A 1 90 ? 16.521 -17.166 -26.642 1.00 78.44 90 PRO A C 1
ATOM 705 O O . PRO A 1 90 ? 15.498 -16.819 -26.060 1.00 78.44 90 PRO A O 1
ATOM 708 N N . ASP A 1 91 ? 16.604 -18.332 -27.296 1.00 77.94 91 ASP A N 1
ATOM 709 C CA . ASP A 1 91 ? 15.492 -19.303 -27.373 1.00 77.94 91 ASP A CA 1
ATOM 710 C C . ASP A 1 91 ? 15.105 -19.893 -26.002 1.00 77.94 91 ASP A C 1
ATOM 712 O O . ASP A 1 91 ? 14.017 -20.444 -25.832 1.00 77.94 91 ASP A O 1
ATOM 716 N N . VAL A 1 92 ? 15.997 -19.796 -25.010 1.00 82.00 92 VAL A N 1
ATOM 717 C CA . VAL A 1 92 ? 15.774 -20.292 -23.648 1.00 82.00 92 VAL A CA 1
ATOM 718 C C . VAL A 1 92 ? 15.946 -19.153 -22.656 1.00 82.00 92 VAL A C 1
ATOM 720 O O . VAL A 1 92 ? 17.064 -18.720 -22.387 1.00 82.00 92 VAL A O 1
ATOM 723 N N . ILE A 1 93 ? 14.829 -18.728 -22.075 1.00 83.44 93 ILE A N 1
ATOM 724 C CA . ILE A 1 93 ? 14.774 -17.720 -21.016 1.00 83.44 93 ILE A CA 1
ATOM 725 C C . ILE A 1 93 ? 14.976 -18.410 -19.662 1.00 83.44 93 ILE A C 1
ATOM 727 O O . ILE A 1 93 ? 14.296 -19.395 -19.348 1.00 83.44 93 ILE A O 1
ATOM 731 N N . ARG A 1 94 ? 15.902 -17.908 -18.843 1.00 87.06 94 ARG A N 1
ATOM 732 C CA . ARG A 1 94 ? 16.169 -18.413 -17.490 1.00 87.06 94 ARG A CA 1
ATOM 733 C C . ARG A 1 94 ? 15.654 -17.422 -16.454 1.00 87.06 94 ARG A C 1
ATOM 735 O O . ARG A 1 94 ? 15.670 -16.216 -16.646 1.00 87.06 94 ARG A O 1
ATOM 742 N N . TRP A 1 95 ? 15.272 -17.923 -15.282 1.00 87.88 95 TRP A N 1
ATOM 743 C CA . TRP A 1 95 ? 14.870 -17.063 -14.160 1.00 87.88 95 TRP A CA 1
ATOM 744 C C . TRP A 1 95 ? 15.992 -16.098 -13.725 1.00 87.88 95 TRP A C 1
ATOM 746 O O . TRP A 1 95 ? 15.717 -15.015 -13.224 1.00 87.88 95 TRP A O 1
ATOM 756 N N . GLN A 1 96 ? 17.256 -16.476 -13.953 1.00 88.31 96 GLN A N 1
ATOM 757 C CA . GLN A 1 96 ? 18.443 -15.668 -13.654 1.00 88.31 96 GLN A CA 1
ATOM 758 C C . GLN A 1 96 ? 18.495 -14.372 -14.470 1.00 88.31 96 GLN A C 1
ATOM 760 O O . GLN A 1 96 ? 19.035 -13.386 -13.979 1.00 88.31 96 GLN A O 1
ATOM 765 N N . ASP A 1 97 ? 17.895 -14.350 -15.663 1.00 86.88 97 ASP A N 1
ATOM 766 C CA . ASP A 1 97 ? 17.866 -13.168 -16.532 1.00 86.88 97 ASP A CA 1
ATOM 767 C C . ASP A 1 97 ? 17.037 -12.033 -15.891 1.00 86.88 97 ASP A C 1
ATOM 769 O O . ASP A 1 97 ? 17.310 -10.853 -16.082 1.00 86.88 97 ASP A O 1
ATOM 773 N N . TYR A 1 98 ? 16.092 -12.385 -15.012 1.00 90.12 98 TYR A N 1
ATOM 774 C CA . TYR A 1 98 ? 15.247 -11.452 -14.261 1.00 90.12 98 TYR A CA 1
ATOM 775 C C . TYR A 1 98 ? 15.820 -11.073 -12.884 1.00 90.12 98 TYR A C 1
ATOM 777 O O . TYR A 1 98 ? 15.088 -10.569 -12.029 1.00 90.12 98 TYR A O 1
ATOM 785 N N . MET A 1 99 ? 17.119 -11.289 -12.631 1.00 90.81 99 MET A N 1
ATOM 786 C CA . MET A 1 99 ? 17.743 -10.999 -11.328 1.00 90.81 99 MET A CA 1
ATOM 787 C C . MET A 1 99 ? 17.460 -9.572 -10.835 1.00 90.81 99 MET A C 1
ATOM 789 O O . MET A 1 99 ? 17.162 -9.363 -9.659 1.00 90.81 99 MET A O 1
ATOM 793 N N . TRP A 1 100 ? 17.487 -8.592 -11.741 1.00 90.69 100 TRP A N 1
ATOM 794 C CA . TRP A 1 100 ? 17.201 -7.195 -11.416 1.00 90.69 100 TRP A CA 1
ATOM 795 C C . TRP A 1 100 ? 15.764 -6.958 -10.946 1.00 90.69 100 TRP A C 1
ATOM 797 O O . TRP A 1 100 ? 15.549 -6.159 -10.034 1.00 90.69 100 TRP A O 1
ATOM 807 N N . VAL A 1 101 ? 14.792 -7.693 -11.492 1.00 92.25 101 VAL A N 1
ATOM 808 C CA . VAL A 1 101 ? 13.397 -7.641 -11.034 1.00 92.25 101 VAL A CA 1
ATOM 809 C C . VAL A 1 101 ? 13.289 -8.179 -9.609 1.00 92.25 101 VAL A C 1
ATOM 811 O O . VAL A 1 101 ? 12.618 -7.572 -8.774 1.00 92.25 101 VAL A O 1
ATOM 814 N N . TYR A 1 102 ? 13.993 -9.270 -9.291 1.00 92.94 102 TYR A N 1
ATOM 815 C CA . TYR A 1 102 ? 14.000 -9.824 -7.935 1.00 92.94 102 TYR A CA 1
ATOM 816 C C . TYR A 1 102 ? 14.655 -8.884 -6.920 1.00 92.94 102 TYR A C 1
ATOM 818 O O . TYR A 1 102 ? 14.109 -8.698 -5.833 1.00 92.94 102 TYR A O 1
ATOM 826 N N . ILE A 1 103 ? 15.780 -8.255 -7.272 1.00 94.19 103 ILE A N 1
ATOM 827 C CA . ILE A 1 103 ? 16.440 -7.264 -6.408 1.00 94.19 103 ILE A CA 1
ATOM 828 C C . ILE A 1 103 ? 15.517 -6.067 -6.167 1.00 94.19 103 ILE A C 1
ATOM 830 O O . ILE A 1 103 ? 15.373 -5.624 -5.029 1.00 94.19 103 ILE A O 1
ATOM 834 N N . PHE A 1 104 ? 14.853 -5.569 -7.212 1.00 92.69 104 PHE A N 1
ATOM 835 C CA . PHE A 1 104 ? 13.896 -4.473 -7.087 1.00 92.69 104 PHE A CA 1
ATOM 836 C C . PHE A 1 104 ? 12.707 -4.841 -6.191 1.00 92.69 104 PHE A C 1
ATOM 838 O O . PHE A 1 104 ? 12.387 -4.097 -5.263 1.00 92.69 104 PHE A O 1
ATOM 845 N N . ALA A 1 105 ? 12.092 -6.006 -6.409 1.00 91.88 105 ALA A N 1
ATOM 846 C CA . ALA A 1 105 ? 10.987 -6.488 -5.584 1.00 91.88 105 ALA A CA 1
ATOM 847 C C . ALA A 1 105 ? 11.404 -6.647 -4.111 1.00 91.88 105 ALA A C 1
ATOM 849 O O . ALA A 1 105 ? 10.673 -6.227 -3.212 1.00 91.88 105 ALA A O 1
ATOM 850 N N . ALA A 1 106 ? 12.603 -7.187 -3.864 1.00 93.69 106 ALA A N 1
ATOM 851 C CA . ALA A 1 106 ? 13.164 -7.307 -2.523 1.00 93.69 106 ALA A CA 1
ATOM 852 C C . ALA A 1 106 ? 13.400 -5.934 -1.874 1.00 93.69 106 ALA A C 1
ATOM 854 O O . ALA A 1 106 ? 13.036 -5.742 -0.717 1.00 93.69 106 ALA A O 1
ATOM 855 N N . ALA A 1 107 ? 13.954 -4.966 -2.609 1.00 92.81 107 ALA A N 1
ATOM 856 C CA . ALA A 1 107 ? 14.213 -3.620 -2.102 1.00 92.81 107 ALA A CA 1
ATOM 857 C C . ALA A 1 107 ? 12.919 -2.862 -1.758 1.00 92.81 107 ALA A C 1
ATOM 859 O O . ALA A 1 107 ? 12.837 -2.248 -0.693 1.00 92.81 107 ALA A O 1
ATOM 860 N N . ILE A 1 108 ? 11.892 -2.936 -2.613 1.00 89.94 108 ILE A N 1
ATOM 861 C CA . ILE A 1 108 ? 10.589 -2.302 -2.355 1.00 89.94 108 ILE A CA 1
ATOM 862 C C . ILE A 1 108 ? 9.899 -2.941 -1.144 1.00 89.94 108 ILE A C 1
ATOM 864 O O . ILE A 1 108 ? 9.449 -2.216 -0.256 1.00 89.94 108 ILE A O 1
ATOM 868 N N . GLY A 1 109 ? 9.872 -4.275 -1.055 1.00 89.12 109 GLY A N 1
ATOM 869 C CA . GLY A 1 109 ? 9.306 -4.969 0.108 1.00 89.12 109 GLY A CA 1
ATOM 870 C C . GLY A 1 109 ? 10.081 -4.696 1.403 1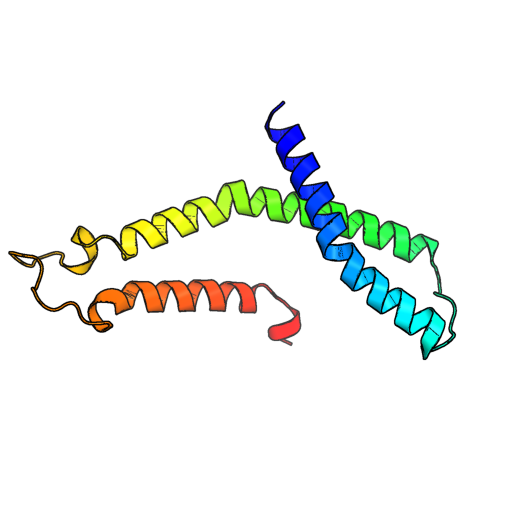.00 89.12 109 GLY A C 1
ATOM 871 O O . GLY A 1 109 ? 9.497 -4.521 2.470 1.00 89.12 109 GLY A O 1
ATOM 872 N N . PHE A 1 110 ? 11.407 -4.584 1.326 1.00 90.19 110 PHE A N 1
ATOM 873 C CA . PHE A 1 110 ? 12.224 -4.199 2.475 1.00 90.19 110 PHE A CA 1
ATOM 874 C C . PHE A 1 110 ? 11.947 -2.755 2.916 1.00 90.19 110 PHE A C 1
ATOM 876 O O . PHE A 1 110 ? 11.852 -2.480 4.113 1.00 90.19 110 PHE A O 1
ATOM 883 N N . SER A 1 111 ? 11.740 -1.839 1.966 1.00 88.38 111 SER A N 1
ATOM 884 C CA . SER A 1 111 ? 11.386 -0.449 2.263 1.00 88.38 111 SER A CA 1
ATOM 885 C C . SER A 1 111 ? 10.054 -0.328 3.006 1.00 88.38 111 SER A C 1
ATOM 887 O O . SER A 1 111 ? 9.948 0.530 3.880 1.00 88.38 111 SER A O 1
ATOM 889 N N . THR A 1 112 ? 9.048 -1.157 2.696 1.00 86.88 112 THR A N 1
ATOM 890 C CA . THR A 1 112 ? 7.770 -1.135 3.431 1.00 86.88 112 THR A CA 1
ATOM 891 C C . THR A 1 112 ? 7.940 -1.605 4.872 1.00 86.88 112 THR A C 1
ATOM 893 O O . THR A 1 112 ? 7.373 -0.999 5.774 1.00 86.88 112 THR A O 1
ATOM 896 N N . THR A 1 113 ? 8.786 -2.612 5.103 1.00 86.81 113 THR A N 1
ATOM 897 C CA . THR A 1 113 ? 9.125 -3.086 6.454 1.00 86.81 113 THR A CA 1
ATOM 898 C C . THR A 1 113 ? 9.867 -2.023 7.260 1.00 86.81 113 THR A C 1
ATOM 900 O O . THR A 1 113 ? 9.562 -1.826 8.429 1.00 86.81 113 THR A O 1
ATOM 903 N N . ILE A 1 114 ? 10.812 -1.302 6.642 1.00 85.94 114 ILE A N 1
ATOM 904 C CA . ILE A 1 114 ? 11.516 -0.199 7.313 1.00 85.94 114 ILE A CA 1
ATOM 905 C C . ILE A 1 114 ? 10.571 0.965 7.634 1.00 85.94 114 ILE A C 1
ATOM 907 O O . ILE A 1 114 ? 10.729 1.642 8.649 1.00 85.94 114 ILE A O 1
ATOM 911 N N . ALA A 1 115 ? 9.599 1.231 6.763 1.00 81.56 115 ALA A N 1
ATOM 912 C CA . ALA A 1 115 ? 8.632 2.297 6.978 1.00 81.56 115 ALA A CA 1
ATOM 913 C C . ALA A 1 115 ? 7.667 1.999 8.139 1.00 81.56 115 ALA A C 1
ATOM 915 O O . ALA A 1 115 ? 7.069 2.936 8.668 1.00 81.56 115 ALA A O 1
ATOM 916 N N . GLU A 1 116 ? 7.517 0.732 8.542 1.00 82.62 116 GLU A N 1
ATOM 917 C CA . GLU A 1 116 ? 6.647 0.316 9.638 1.00 82.62 116 GLU A CA 1
ATOM 918 C C . GLU A 1 116 ? 7.409 0.286 10.985 1.00 82.62 116 GLU A C 1
ATOM 920 O O . GLU A 1 116 ? 8.216 -0.615 11.227 1.00 82.62 116 GLU A O 1
ATOM 925 N N . PRO A 1 117 ? 7.151 1.225 11.922 1.00 73.81 117 PRO A N 1
ATOM 926 C CA . PRO A 1 117 ? 7.931 1.331 13.159 1.00 73.81 117 PRO A CA 1
ATOM 927 C C . PRO A 1 117 ? 7.813 0.111 14.085 1.00 73.81 117 PRO A C 1
ATOM 929 O O . PRO A 1 117 ? 8.704 -0.125 14.895 1.00 73.81 117 PRO A O 1
ATOM 932 N N . SER A 1 118 ? 6.731 -0.669 13.974 1.00 80.75 118 SER A N 1
ATOM 933 C CA . SER A 1 118 ? 6.491 -1.889 14.758 1.00 80.75 118 SER A CA 1
ATOM 934 C C . SER A 1 118 ? 7.465 -3.027 14.451 1.00 80.75 118 SER A C 1
ATOM 936 O O . SER A 1 118 ? 7.612 -3.909 15.291 1.00 80.75 118 SER A O 1
ATOM 938 N N . LEU A 1 119 ? 8.112 -3.029 13.279 1.00 73.56 119 LEU A N 1
ATOM 939 C CA . LEU A 1 119 ? 9.013 -4.106 12.838 1.00 73.56 119 LEU A CA 1
ATOM 940 C C . LEU A 1 119 ? 10.499 -3.808 13.087 1.00 73.56 119 LEU A C 1
ATOM 942 O O . LEU A 1 119 ? 11.329 -4.706 12.970 1.00 73.56 119 LEU A O 1
ATOM 946 N N . ILE A 1 120 ? 10.837 -2.562 13.430 1.00 65.31 120 ILE A N 1
ATOM 947 C CA . ILE A 1 120 ? 12.196 -2.142 13.817 1.00 65.31 120 ILE A CA 1
ATOM 948 C C . ILE A 1 120 ? 12.383 -2.193 15.351 1.00 65.31 120 ILE A C 1
ATOM 950 O O . ILE A 1 120 ? 13.507 -2.064 15.839 1.00 65.31 120 ILE A O 1
ATOM 954 N N . ALA A 1 121 ? 11.292 -2.376 16.104 1.00 54.44 121 ALA A N 1
ATOM 955 C CA . ALA A 1 121 ? 11.262 -2.390 17.567 1.00 54.44 121 ALA A CA 1
ATOM 956 C C . ALA A 1 121 ? 11.745 -3.711 18.188 1.00 54.44 121 ALA A C 1
ATOM 958 O O . ALA A 1 121 ? 11.392 -4.791 17.664 1.00 54.44 121 ALA A O 1
#

Radius of gyration: 22.01 Å; Cα contacts (8 Å, |Δi|>4): 45; chains: 1; bounding box: 43×37×60 Å

Foldseek 3Di:
DVVVVLLVVLLVVLCVVCVVVVCVVVCCVCPPVVHDDPPVVVVVVVVVVVSNVSSVVVVVCVVPVVVVLVVVLCQLPDQCNLCPPDPDRDPDDDPVSSVVNVVSVVVVVVVVLVVDPVNVD

Secondary structure (DSSP, 8-state):
-HHHHHHHHHHHHHHHHHHHHHHHHHHIIIIIS----TTHHHHHHHHHHHHHHHHHHHHHHHHTHHHHHHHHHHHHH-HHHHTTT-SS--SS--GGGGHHHHHHHHHHHHHHHHH-HHHH-

Mean predicted aligned error: 6.81 Å

Solvent-accessible surface area (backbone atoms only — not comparable to full-atom values): 6993 Å² total; per-residue (Å²): 112,66,68,61,53,51,51,53,49,44,36,53,50,51,49,60,65,45,44,60,57,49,49,51,53,55,44,44,36,52,71,71,68,63,43,81,71,80,62,54,67,60,51,54,54,51,51,52,53,49,51,52,50,50,29,55,48,52,54,49,36,60,74,48,54,48,53,52,50,51,53,51,52,49,53,54,65,30,65,72,61,57,48,60,92,54,99,60,86,70,96,72,84,54,78,73,64,42,46,66,45,53,53,50,53,50,52,55,56,49,50,55,49,68,70,35,69,82,74,78,105

Sequence (121 aa):
MELLHSLANVFIQTVIDVVPIATIIFGFQLLVIRKPIPHLKTVLFGFFYVLIGLTFFLEGLELALFPMGKLMAAQLTDPAFIFEGLASIPDVIRWQDYMWVYIFAAAIGFSTTIAEPSLIA